Protein AF-A0A218PMB2-F1 (afdb_monomer_lite)

Radius of gyration: 14.24 Å; chains: 1; bounding box: 34×26×31 Å

pLDDT: mean 91.17, std 5.32, range [53.81, 97.81]

Secondary structure (DSSP, 8-state):
-EEEEEEEE-SSSS--EEEEEEEEETTEEEEEEGGGS-HHHHTTPEEE--GGG---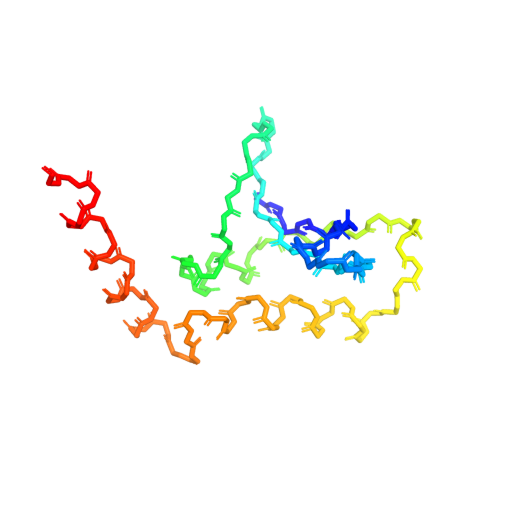HHHHHHHHHHHHHHS-SSHHHHHHHHHHHHHHHT-

Foldseek 3Di:
DAWEWDWDWDPDPDTDIDIAIWDDDVPGRDTDQPLLDDPVVVVVHHYHYDCVVVDDPVRSVVNVVCSVDVQHDDNVSSPVVVVVVVVVVVD

Sequence (91 aa):
MTCRLKRAYSEDEKPQAIIIVVGVKDGDPTEWAIEFRPWAEWLSMVVDCPPELELSDAQILANIFYEMTFAGFDEVTVELKLHEIEKIAET

Structure (mmCIF, N/CA/C/O backbone):
data_AF-A0A218PMB2-F1
#
_entry.id   AF-A0A218PMB2-F1
#
loop_
_atom_site.group_PDB
_atom_site.id
_atom_site.type_symbol
_atom_site.label_atom_id
_atom_site.label_alt_id
_atom_site.label_comp_id
_atom_site.label_asym_id
_atom_site.label_entity_id
_atom_site.label_seq_id
_atom_site.pdbx_PDB_ins_code
_atom_site.Cartn_x
_atom_site.Cartn_y
_atom_site.Cartn_z
_atom_site.occupancy
_atom_site.B_iso_or_equiv
_atom_site.auth_seq_id
_atom_site.auth_comp_id
_atom_site.auth_asym_id
_atom_site.auth_atom_id
_atom_site.pdbx_PDB_model_num
ATOM 1 N N . MET A 1 1 ? -8.666 1.914 -10.228 1.00 89.06 1 MET A N 1
ATOM 2 C CA . MET A 1 1 ? -8.003 2.129 -8.918 1.00 89.06 1 MET A CA 1
ATOM 3 C C . MET A 1 1 ? -6.641 1.484 -8.987 1.00 89.06 1 MET A C 1
ATOM 5 O O . MET A 1 1 ? -6.533 0.364 -9.483 1.00 89.06 1 MET A O 1
ATOM 9 N N . THR A 1 2 ? -5.630 2.192 -8.508 1.00 93.31 2 THR A N 1
ATOM 10 C CA . THR A 1 2 ? -4.228 1.827 -8.681 1.00 93.31 2 THR A CA 1
ATOM 11 C C . THR A 1 2 ? -3.533 1.823 -7.329 1.00 93.31 2 THR A C 1
ATOM 13 O O . THR A 1 2 ? -3.697 2.750 -6.539 1.00 93.31 2 THR A O 1
ATOM 16 N N . CYS A 1 3 ? -2.756 0.777 -7.083 1.00 94.69 3 CYS A N 1
ATOM 17 C CA . CYS A 1 3 ? -1.849 0.637 -5.958 1.00 94.69 3 CYS A CA 1
ATOM 18 C C . CYS A 1 3 ? -0.449 1.022 -6.449 1.00 94.69 3 CYS A C 1
ATOM 20 O O . CYS A 1 3 ? 0.162 0.278 -7.219 1.00 94.69 3 CYS A O 1
ATOM 22 N N . ARG A 1 4 ? 0.042 2.198 -6.052 1.00 95.81 4 ARG A N 1
ATOM 23 C CA . ARG A 1 4 ? 1.297 2.772 -6.546 1.00 95.81 4 ARG A CA 1
ATOM 24 C C . ARG A 1 4 ? 2.401 2.683 -5.504 1.00 95.81 4 ARG A C 1
ATOM 26 O O . ARG A 1 4 ? 2.225 3.148 -4.381 1.00 95.81 4 ARG A O 1
ATOM 33 N N . LEU A 1 5 ? 3.560 2.175 -5.908 1.00 96.62 5 LEU A N 1
ATOM 34 C CA . LEU A 1 5 ? 4.765 2.165 -5.084 1.00 96.62 5 LEU A CA 1
ATOM 35 C C . LEU A 1 5 ? 5.577 3.436 -5.318 1.00 96.62 5 LEU A C 1
ATOM 37 O O . LEU A 1 5 ? 5.703 3.907 -6.451 1.00 96.62 5 LEU A O 1
ATOM 41 N N . LYS A 1 6 ? 6.157 3.986 -4.251 1.00 95.75 6 LYS A N 1
ATOM 42 C CA . LYS A 1 6 ? 6.992 5.189 -4.318 1.00 95.75 6 LYS A CA 1
ATOM 43 C C . LYS A 1 6 ? 8.143 5.133 -3.335 1.00 95.75 6 LYS A C 1
ATOM 45 O O . LYS A 1 6 ? 8.036 4.534 -2.270 1.00 95.75 6 LYS A O 1
ATOM 50 N N . ARG A 1 7 ? 9.223 5.839 -3.667 1.00 95.56 7 ARG A N 1
ATOM 51 C CA . ARG A 1 7 ? 10.302 6.116 -2.721 1.00 95.56 7 ARG A CA 1
ATOM 52 C C . ARG A 1 7 ? 9.955 7.350 -1.895 1.00 95.56 7 ARG A C 1
ATOM 54 O O . ARG A 1 7 ? 9.668 8.404 -2.459 1.00 95.56 7 ARG A O 1
ATOM 61 N N . ALA A 1 8 ? 10.034 7.214 -0.582 1.00 93.19 8 ALA A N 1
ATOM 62 C CA . ALA A 1 8 ? 9.967 8.308 0.376 1.00 93.19 8 ALA A CA 1
ATOM 63 C C . ALA A 1 8 ? 11.197 8.266 1.296 1.00 93.19 8 ALA A C 1
ATOM 65 O O . ALA A 1 8 ? 12.090 7.430 1.126 1.00 93.19 8 ALA A O 1
ATOM 66 N N . TYR A 1 9 ? 11.258 9.186 2.252 1.00 94.06 9 TYR A N 1
ATOM 67 C CA . TYR A 1 9 ? 12.319 9.252 3.250 1.00 94.06 9 TYR A CA 1
ATOM 68 C C . TYR A 1 9 ? 11.694 9.285 4.640 1.00 94.06 9 TYR A C 1
ATOM 70 O O . TYR A 1 9 ? 10.717 10.005 4.839 1.00 94.06 9 TYR A O 1
ATOM 78 N N . SER A 1 10 ? 12.235 8.504 5.576 1.00 90.62 10 SER A N 1
ATOM 79 C CA . SER A 1 10 ? 11.770 8.514 6.962 1.00 90.62 10 SER A CA 1
ATOM 80 C C . SER A 1 10 ? 12.010 9.873 7.624 1.00 90.62 10 SER A C 1
ATOM 82 O O . SER A 1 10 ? 12.946 10.595 7.274 1.00 90.62 10 SER A O 1
ATOM 84 N N . GLU A 1 11 ? 11.181 10.205 8.613 1.00 90.56 11 GLU A N 1
ATOM 85 C CA . GLU A 1 11 ? 11.276 11.454 9.384 1.00 90.56 11 GLU A CA 1
ATOM 86 C C . GLU A 1 11 ? 12.278 11.366 10.557 1.00 90.56 11 GLU A C 1
ATOM 88 O O . GLU A 1 11 ? 12.234 12.158 11.497 1.00 90.56 11 GLU A O 1
ATOM 93 N N . ASP A 1 12 ? 13.199 10.401 10.514 1.00 91.50 12 ASP A N 1
ATOM 94 C CA . ASP A 1 12 ? 14.218 10.203 11.545 1.00 91.50 12 ASP A CA 1
ATOM 95 C C . ASP A 1 12 ? 15.328 11.269 11.479 1.00 91.50 12 ASP A C 1
ATOM 97 O O . ASP A 1 12 ? 15.582 11.872 10.436 1.00 91.50 12 ASP A O 1
ATOM 101 N N . GLU A 1 13 ? 16.098 11.424 12.569 1.00 91.06 13 GLU A N 1
ATOM 102 C CA . GLU A 1 13 ? 17.280 12.313 12.622 1.00 91.06 13 GLU A CA 1
ATOM 103 C C . GLU A 1 13 ? 18.281 12.031 11.481 1.00 91.06 13 GLU A C 1
ATOM 105 O O . GLU A 1 13 ? 18.983 12.924 11.002 1.00 91.06 13 GLU A O 1
ATOM 110 N N . LYS A 1 14 ? 18.328 10.776 11.020 1.00 93.06 14 LYS A N 1
ATOM 111 C CA . LYS A 1 14 ? 19.047 10.351 9.817 1.00 93.06 14 LYS A CA 1
ATOM 112 C C . LYS A 1 14 ? 18.053 9.703 8.851 1.00 93.06 14 LYS A C 1
ATOM 114 O O . LYS A 1 14 ? 17.818 8.500 8.985 1.00 93.06 14 LYS A O 1
ATOM 119 N N . PRO A 1 15 ? 17.509 10.465 7.886 1.00 92.31 15 PRO A N 1
ATOM 120 C CA . PRO A 1 15 ? 16.488 9.969 6.975 1.00 92.31 15 PRO A CA 1
ATOM 121 C C . PRO A 1 15 ? 16.969 8.753 6.189 1.00 92.31 15 PRO A C 1
ATOM 123 O O . PRO A 1 15 ? 18.044 8.773 5.579 1.00 92.31 15 PRO A O 1
ATOM 126 N N . GLN A 1 16 ? 16.159 7.701 6.180 1.00 93.31 16 GLN A N 1
ATOM 127 C CA . GLN A 1 16 ? 16.401 6.504 5.383 1.00 93.31 16 GLN A CA 1
ATOM 128 C C . GLN A 1 16 ? 15.408 6.444 4.232 1.00 93.31 16 GLN A C 1
ATOM 130 O O . GLN A 1 16 ? 14.249 6.823 4.385 1.00 93.31 16 GLN A O 1
ATOM 135 N N . ALA A 1 17 ? 15.858 5.974 3.068 1.00 92.88 17 ALA A N 1
ATOM 136 C CA . ALA A 1 17 ? 14.952 5.728 1.957 1.00 92.88 17 ALA A CA 1
ATOM 137 C C . ALA A 1 17 ? 14.017 4.566 2.314 1.00 92.88 17 ALA A C 1
ATOM 139 O O . ALA A 1 17 ? 14.483 3.480 2.660 1.00 92.88 17 ALA A O 1
ATOM 140 N N . ILE A 1 18 ? 12.717 4.800 2.188 1.00 93.06 18 ILE A N 1
ATOM 141 C CA . ILE A 1 18 ? 11.669 3.803 2.399 1.00 93.06 18 ILE A CA 1
ATOM 142 C C . ILE A 1 18 ? 10.831 3.667 1.132 1.00 93.06 18 ILE A C 1
ATOM 144 O O . ILE A 1 18 ? 10.778 4.579 0.301 1.00 93.06 18 ILE A O 1
ATOM 148 N N . ILE A 1 19 ? 10.187 2.516 0.979 1.00 95.31 19 ILE A N 1
ATOM 149 C CA . ILE A 1 19 ? 9.155 2.318 -0.032 1.00 95.31 19 ILE A CA 1
ATOM 150 C C . ILE A 1 19 ? 7.816 2.452 0.675 1.00 95.31 19 ILE A C 1
ATOM 152 O O . ILE A 1 19 ? 7.590 1.782 1.676 1.00 95.31 19 ILE A O 1
ATOM 156 N N . ILE A 1 20 ? 6.966 3.327 0.154 1.00 94.81 20 ILE A N 1
ATOM 157 C CA . ILE A 1 20 ? 5.575 3.457 0.582 1.00 94.81 20 ILE A CA 1
ATOM 158 C C . ILE A 1 20 ? 4.671 2.976 -0.542 1.00 94.81 20 ILE A C 1
ATOM 160 O O . ILE A 1 20 ? 5.027 3.069 -1.727 1.00 94.81 20 ILE A O 1
ATOM 164 N N . VAL A 1 21 ? 3.495 2.487 -0.174 1.00 95.62 21 VAL A N 1
ATOM 165 C CA . VAL A 1 21 ? 2.471 2.084 -1.131 1.00 95.62 21 VAL A CA 1
ATOM 166 C C . VAL A 1 21 ? 1.233 2.936 -0.888 1.00 95.62 21 VAL A C 1
ATOM 168 O O . VAL A 1 21 ? 0.761 3.055 0.235 1.00 95.62 21 VAL A O 1
ATOM 171 N N . VAL A 1 22 ? 0.726 3.569 -1.945 1.00 94.69 22 VAL A N 1
ATOM 172 C CA . VAL A 1 22 ? -0.415 4.488 -1.867 1.00 94.69 22 VAL A CA 1
ATOM 173 C C . VAL A 1 22 ? -1.488 4.122 -2.873 1.00 94.69 22 VAL A C 1
ATOM 175 O O . VAL A 1 22 ? -1.220 3.588 -3.952 1.00 94.69 22 VAL A O 1
ATOM 178 N N . GLY A 1 23 ? -2.720 4.451 -2.523 1.00 94.25 23 GLY A N 1
ATOM 179 C CA . GLY A 1 23 ? -3.873 4.260 -3.370 1.00 94.25 23 GLY A CA 1
ATOM 180 C C . GLY A 1 23 ? -4.121 5.505 -4.200 1.00 94.25 23 GLY A C 1
ATOM 181 O O . GLY A 1 23 ? -4.054 6.620 -3.688 1.00 94.25 23 GLY A O 1
ATOM 182 N N . VAL A 1 24 ? -4.407 5.324 -5.487 1.00 94.00 24 VAL A N 1
ATOM 183 C CA . VAL A 1 24 ? -4.697 6.417 -6.419 1.00 94.00 24 VAL A CA 1
ATOM 184 C C . VAL A 1 24 ? -5.898 6.041 -7.274 1.00 94.00 24 VAL A C 1
ATOM 186 O O . VAL A 1 24 ? -6.021 4.909 -7.757 1.00 94.00 24 VAL A O 1
ATOM 189 N N . LYS A 1 25 ? -6.807 6.995 -7.468 1.00 91.50 25 LYS A N 1
ATOM 190 C CA . LYS A 1 25 ? -7.955 6.825 -8.356 1.00 91.50 25 LYS A CA 1
ATOM 191 C C . LYS A 1 25 ? -7.631 7.370 -9.746 1.00 91.50 25 LYS A C 1
ATOM 193 O O . LYS A 1 25 ? -6.949 8.374 -9.903 1.00 91.50 25 LYS A O 1
ATOM 198 N N . ASP A 1 26 ? -8.125 6.701 -10.780 1.00 84.81 26 ASP A N 1
ATOM 199 C CA . ASP A 1 26 ? -7.828 7.094 -12.157 1.00 84.81 26 ASP A CA 1
ATOM 200 C C . ASP A 1 26 ? -8.422 8.478 -12.460 1.00 84.81 26 ASP A C 1
ATOM 202 O O . ASP A 1 26 ? -9.617 8.711 -12.268 1.00 84.81 26 ASP A O 1
ATOM 206 N N . GLY A 1 27 ? -7.571 9.400 -12.916 1.00 87.31 27 GLY A N 1
ATOM 207 C CA . GLY A 1 27 ? -7.946 10.794 -13.170 1.00 87.31 27 GLY A CA 1
ATOM 208 C C . GLY A 1 27 ? -8.020 11.688 -11.925 1.00 87.31 27 GLY A C 1
ATOM 209 O O . GLY A 1 27 ? -8.371 12.857 -12.063 1.00 87.31 27 GLY A O 1
ATOM 210 N N . ASP A 1 28 ? -7.669 11.174 -10.745 1.00 90.00 28 ASP A N 1
ATOM 211 C CA . ASP A 1 28 ? -7.637 11.916 -9.486 1.00 90.00 28 ASP A CA 1
ATOM 212 C C . ASP A 1 28 ? -6.249 11.766 -8.831 1.00 90.00 28 ASP A C 1
ATOM 214 O O . ASP A 1 28 ? -5.843 10.650 -8.500 1.00 90.00 28 ASP A O 1
ATOM 218 N N . PRO A 1 29 ? -5.477 12.858 -8.673 1.00 87.25 29 PRO A N 1
ATOM 219 C CA . PRO A 1 29 ? -4.139 12.785 -8.101 1.00 87.25 29 PRO A CA 1
ATOM 220 C C . PRO A 1 29 ? -4.141 12.577 -6.582 1.00 87.25 29 PRO A C 1
ATOM 222 O O . PRO A 1 29 ? -3.061 12.447 -6.009 1.00 87.25 29 PRO A O 1
ATOM 225 N N . THR A 1 30 ? -5.299 12.588 -5.916 1.00 92.69 30 THR A N 1
ATOM 226 C CA . THR A 1 30 ? -5.366 12.388 -4.471 1.00 92.69 30 THR A CA 1
ATOM 227 C C . THR A 1 30 ? -4.907 10.984 -4.086 1.00 92.69 30 THR A C 1
ATOM 229 O O . THR A 1 30 ? -5.417 9.970 -4.567 1.00 92.69 30 THR A O 1
ATOM 232 N N . GLU A 1 31 ? -3.941 10.958 -3.174 1.00 93.69 31 GLU A N 1
ATOM 233 C CA . GLU A 1 31 ? -3.384 9.750 -2.583 1.00 93.69 31 GLU A CA 1
ATOM 234 C C . GLU A 1 31 ? -4.050 9.447 -1.252 1.00 93.69 31 GLU A C 1
ATOM 236 O O . GLU A 1 31 ? -4.374 10.354 -0.482 1.00 93.69 31 GLU A O 1
ATOM 241 N N . TRP A 1 32 ? -4.243 8.162 -0.984 1.00 91.06 32 TRP A N 1
ATOM 242 C CA . TRP A 1 32 ? -4.815 7.693 0.268 1.00 91.06 32 TRP A CA 1
ATOM 243 C C . TRP A 1 32 ? -4.073 6.468 0.797 1.00 91.06 32 TRP A C 1
ATOM 245 O O . TRP A 1 32 ? -3.465 5.699 0.045 1.00 91.06 32 TRP A O 1
ATOM 255 N N . ALA A 1 33 ? -4.130 6.348 2.121 1.00 89.62 33 ALA A N 1
ATOM 256 C CA . ALA A 1 33 ? -3.552 5.279 2.916 1.00 89.62 33 ALA A CA 1
ATOM 257 C C . ALA A 1 33 ? -4.324 3.985 2.662 1.00 89.62 33 ALA A C 1
ATOM 259 O O . ALA A 1 33 ? -5.546 3.920 2.846 1.00 89.62 33 ALA A O 1
ATOM 260 N N . ILE A 1 34 ? -3.622 2.987 2.148 1.00 91.19 34 ILE A N 1
ATOM 261 C CA . ILE A 1 34 ? -4.263 1.814 1.584 1.00 91.19 34 ILE A CA 1
ATOM 262 C C . ILE A 1 34 ? -4.744 0.840 2.652 1.00 91.19 34 ILE A C 1
ATOM 264 O O . ILE A 1 34 ? -5.809 0.241 2.501 1.00 91.19 34 ILE A O 1
ATOM 268 N N . GLU A 1 35 ? -4.024 0.774 3.768 1.00 91.25 35 GLU A N 1
ATOM 269 C CA . GLU A 1 35 ? -4.197 -0.111 4.918 1.00 91.25 35 GLU A CA 1
ATOM 270 C C . GLU A 1 35 ? -5.587 -0.075 5.566 1.00 91.25 35 GLU A C 1
ATOM 272 O O . GLU A 1 35 ? -5.912 -0.978 6.327 1.00 91.25 35 GLU A O 1
ATOM 277 N N . PHE A 1 36 ? -6.420 0.920 5.249 1.00 89.38 36 PHE A N 1
ATOM 278 C CA . PHE A 1 36 ? -7.791 1.057 5.748 1.00 89.38 36 PHE A CA 1
ATOM 279 C C . PHE A 1 36 ? -8.878 0.669 4.734 1.00 89.38 36 PHE A C 1
ATOM 281 O O . PHE A 1 36 ? -10.062 0.900 4.983 1.00 89.38 36 PHE A O 1
ATOM 288 N N . ARG A 1 37 ? -8.523 0.104 3.572 1.00 87.12 37 ARG A N 1
ATOM 289 C CA . ARG A 1 37 ? -9.513 -0.322 2.567 1.00 87.12 37 ARG A CA 1
ATOM 290 C C . ARG A 1 37 ? -9.913 -1.792 2.683 1.00 87.12 37 ARG A C 1
ATOM 292 O O . ARG A 1 37 ? -9.062 -2.619 3.022 1.00 87.12 37 ARG A O 1
ATOM 299 N N . PRO A 1 38 ? -11.154 -2.141 2.285 1.00 86.12 38 PRO A N 1
ATOM 300 C CA . PRO A 1 38 ? -11.593 -3.530 2.187 1.00 86.12 38 PRO A CA 1
ATOM 301 C C . PRO A 1 38 ? -10.725 -4.325 1.213 1.00 86.12 38 PRO A C 1
ATOM 303 O O . PRO A 1 38 ? -10.491 -3.888 0.084 1.00 86.12 38 PRO 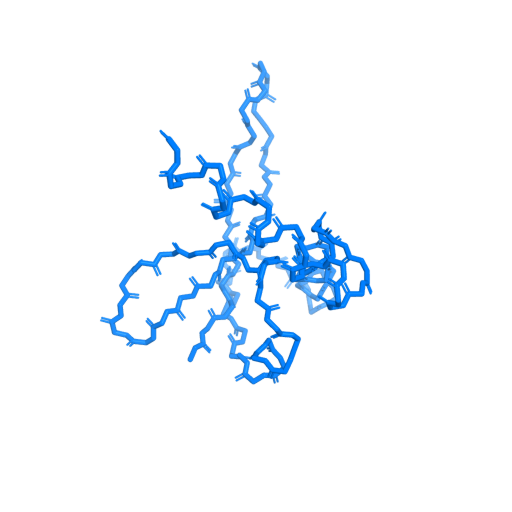A O 1
ATOM 306 N N . TRP A 1 39 ? -10.292 -5.519 1.608 1.00 85.50 39 TRP A N 1
ATOM 307 C CA . TRP A 1 39 ? -9.434 -6.444 0.859 1.00 85.50 39 TRP A CA 1
ATOM 308 C C . TRP A 1 39 ? -9.969 -6.768 -0.536 1.00 85.50 39 TRP A C 1
ATOM 310 O O . TRP A 1 39 ? -9.196 -6.924 -1.481 1.00 85.50 39 TRP A O 1
ATOM 320 N N . ALA A 1 40 ? -11.292 -6.821 -0.697 1.00 85.75 40 ALA A N 1
ATOM 321 C CA . ALA A 1 40 ? -11.913 -7.012 -2.005 1.00 85.75 40 ALA A CA 1
ATOM 322 C C . ALA A 1 40 ? -11.562 -5.886 -2.996 1.00 85.75 40 ALA A C 1
ATOM 324 O O . ALA A 1 40 ? -11.391 -6.141 -4.189 1.00 85.75 40 ALA A O 1
ATOM 325 N N . GLU A 1 41 ? -11.419 -4.650 -2.514 1.00 86.75 41 GLU A N 1
ATOM 326 C CA . GLU A 1 41 ? -11.021 -3.516 -3.343 1.00 86.75 41 GLU A CA 1
ATOM 327 C C . GLU A 1 41 ? -9.562 -3.654 -3.770 1.00 86.75 41 GLU A C 1
ATOM 329 O O . GLU A 1 41 ? -9.255 -3.491 -4.949 1.00 86.75 41 GLU A O 1
ATOM 334 N N . TRP A 1 42 ? -8.680 -4.041 -2.849 1.00 85.12 42 TRP A N 1
ATOM 335 C CA . TRP A 1 42 ? -7.259 -4.272 -3.113 1.00 85.12 42 TRP A CA 1
ATOM 336 C C . TRP A 1 42 ? -6.996 -5.300 -4.198 1.00 85.12 42 TRP A C 1
ATOM 338 O O . TRP A 1 42 ? -6.222 -5.045 -5.117 1.00 85.12 42 TRP A O 1
ATOM 348 N N . LEU A 1 43 ? -7.676 -6.447 -4.119 1.00 86.06 43 LEU A N 1
ATOM 349 C CA . LEU A 1 43 ? -7.547 -7.526 -5.101 1.00 86.06 43 LEU A CA 1
ATOM 350 C C . LEU A 1 43 ? -7.944 -7.085 -6.518 1.00 86.06 43 LEU A C 1
ATOM 352 O O . LEU A 1 43 ? -7.590 -7.752 -7.488 1.00 86.06 43 LEU A O 1
ATOM 356 N N . SER A 1 44 ? -8.672 -5.972 -6.643 1.00 89.25 44 SER A N 1
ATOM 357 C CA . SER A 1 44 ? -9.067 -5.381 -7.921 1.00 89.25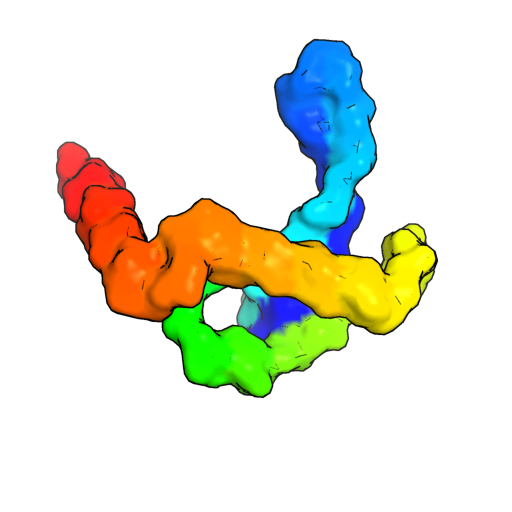 44 SER A CA 1
ATOM 358 C C . SER A 1 44 ? -8.156 -4.241 -8.398 1.00 89.25 44 SER A C 1
ATOM 360 O O . SER A 1 44 ? -8.364 -3.719 -9.495 1.00 89.25 44 SER A O 1
ATOM 362 N N . MET A 1 45 ? -7.160 -3.830 -7.604 1.00 91.44 45 MET A N 1
ATOM 363 C CA . MET A 1 45 ? -6.275 -2.720 -7.956 1.00 91.44 45 MET A CA 1
ATOM 364 C C . MET A 1 45 ? -5.186 -3.145 -8.934 1.00 91.44 45 MET A C 1
ATOM 366 O O . MET A 1 45 ? -4.608 -4.227 -8.842 1.00 91.44 45 MET A O 1
ATOM 370 N N . VAL A 1 46 ? -4.859 -2.238 -9.851 1.00 94.75 46 VAL A N 1
ATOM 371 C CA . VAL A 1 46 ? -3.693 -2.386 -10.725 1.00 94.75 46 VAL A CA 1
ATOM 372 C C . VAL A 1 46 ? -2.445 -1.984 -9.946 1.00 94.75 46 VAL A C 1
ATOM 374 O O . VAL A 1 46 ? -2.433 -0.936 -9.303 1.00 94.75 46 VAL A O 1
ATOM 377 N N . VAL A 1 47 ? -1.395 -2.802 -10.001 1.00 95.00 47 VAL A N 1
ATOM 378 C CA . VAL A 1 47 ? -0.102 -2.474 -9.387 1.00 95.00 47 VAL A CA 1
ATOM 379 C C . VAL A 1 47 ? 0.696 -1.574 -10.328 1.00 95.00 47 VAL A C 1
ATOM 381 O O . VAL A 1 47 ? 0.973 -1.949 -11.466 1.00 95.00 47 VAL A O 1
ATOM 384 N N . ASP A 1 48 ? 1.079 -0.401 -9.835 1.00 95.56 48 ASP A N 1
ATOM 385 C CA . ASP A 1 48 ? 1.922 0.581 -10.517 1.00 95.56 48 ASP A CA 1
ATOM 386 C C . ASP A 1 48 ? 3.251 0.706 -9.760 1.00 95.56 48 ASP A C 1
ATOM 388 O O . ASP A 1 48 ? 3.348 1.375 -8.729 1.00 95.56 48 ASP A O 1
ATOM 392 N N . CYS A 1 49 ? 4.274 -0.004 -10.242 1.00 96.88 49 CYS A N 1
ATOM 393 C CA . CYS A 1 49 ? 5.634 0.080 -9.721 1.00 96.88 49 CYS A CA 1
ATOM 394 C C . CYS A 1 49 ? 6.526 0.789 -10.746 1.00 96.88 49 CYS A C 1
ATOM 396 O O . CYS A 1 49 ? 6.838 0.196 -11.784 1.00 96.88 49 CYS A O 1
ATOM 398 N N . PRO A 1 50 ? 6.976 2.021 -10.464 1.00 95.06 50 PRO A N 1
ATOM 399 C CA . PRO A 1 50 ? 7.894 2.719 -11.347 1.00 95.06 50 PRO A CA 1
ATOM 400 C C . PRO A 1 50 ? 9.230 1.962 -11.497 1.00 95.06 50 PRO A C 1
ATOM 402 O O . PRO A 1 50 ? 9.752 1.436 -10.504 1.00 95.06 50 PRO A O 1
ATOM 405 N N . PRO A 1 51 ? 9.807 1.883 -12.713 1.00 94.19 51 PRO A N 1
ATOM 406 C CA . PRO A 1 51 ? 11.024 1.112 -12.975 1.00 94.19 51 PRO A CA 1
ATOM 407 C C . PRO A 1 51 ? 12.248 1.621 -12.198 1.00 94.19 51 PRO A C 1
ATOM 409 O O . PRO A 1 51 ? 13.135 0.835 -11.880 1.00 94.19 51 PRO A O 1
ATOM 412 N N . GLU A 1 52 ? 12.288 2.905 -11.834 1.00 95.31 52 GLU A N 1
ATOM 413 C CA . GLU A 1 52 ? 13.356 3.514 -11.031 1.00 95.31 52 GLU A CA 1
ATOM 414 C C . GLU A 1 52 ? 13.443 2.987 -9.590 1.00 95.31 52 GLU A C 1
ATOM 416 O O . GLU A 1 52 ? 14.415 3.266 -8.884 1.00 95.31 52 GLU A O 1
ATOM 421 N N . LEU A 1 53 ? 12.434 2.243 -9.122 1.00 96.19 53 LEU A N 1
ATOM 422 C CA . LEU A 1 53 ? 12.503 1.578 -7.824 1.00 96.19 53 LEU A CA 1
ATOM 423 C C . LEU A 1 53 ? 13.366 0.313 -7.861 1.00 96.19 53 LEU A C 1
ATOM 425 O O . LEU A 1 53 ? 13.818 -0.109 -6.799 1.00 96.19 53 LEU A O 1
ATOM 429 N N . GLU A 1 54 ? 13.613 -0.253 -9.050 1.00 96.38 54 GLU A N 1
ATOM 430 C CA . GLU A 1 54 ? 14.458 -1.439 -9.261 1.00 96.38 54 GLU A CA 1
ATOM 431 C C . GLU A 1 54 ? 14.072 -2.628 -8.354 1.00 96.38 54 GLU A C 1
ATOM 433 O O . GLU A 1 54 ? 14.922 -3.370 -7.859 1.00 96.38 54 GLU A O 1
ATOM 438 N N . LEU A 1 55 ? 12.770 -2.807 -8.113 1.00 96.81 55 LEU A N 1
ATOM 439 C CA . LEU A 1 55 ? 12.240 -3.880 -7.274 1.00 96.81 55 LEU A CA 1
ATOM 440 C C . LEU A 1 55 ? 11.928 -5.125 -8.105 1.00 96.81 55 LEU A C 1
ATOM 442 O O . LEU A 1 55 ? 11.366 -5.046 -9.194 1.00 96.81 55 LEU A O 1
ATOM 446 N N . SER A 1 56 ? 12.240 -6.293 -7.551 1.00 97.44 56 SER A N 1
ATOM 447 C CA . SER A 1 56 ? 11.699 -7.566 -8.035 1.00 97.44 56 SER A CA 1
ATOM 448 C C . SER A 1 56 ? 10.219 -7.715 -7.674 1.00 97.44 56 SER A C 1
ATOM 450 O O . SER A 1 56 ? 9.761 -7.150 -6.680 1.00 97.44 56 SER A O 1
ATOM 452 N N . ASP A 1 57 ? 9.495 -8.570 -8.398 1.00 96.62 57 ASP A N 1
ATOM 453 C CA . ASP A 1 57 ? 8.089 -8.892 -8.109 1.00 96.62 57 ASP A CA 1
ATOM 454 C C . ASP A 1 57 ? 7.866 -9.300 -6.643 1.00 96.62 57 ASP A C 1
ATOM 456 O O . ASP A 1 57 ? 6.901 -8.879 -6.008 1.00 96.62 57 ASP A O 1
ATOM 460 N N . ALA A 1 58 ? 8.793 -10.070 -6.063 1.00 97.81 58 ALA A N 1
ATOM 461 C CA . ALA A 1 58 ? 8.714 -10.484 -4.664 1.00 97.81 58 ALA A CA 1
ATOM 462 C C . ALA A 1 58 ? 8.836 -9.298 -3.694 1.00 97.81 58 ALA A C 1
ATOM 464 O O . ALA A 1 58 ? 8.123 -9.245 -2.694 1.00 97.81 58 ALA A O 1
ATOM 465 N N . GLN A 1 59 ? 9.714 -8.334 -3.987 1.00 97.19 59 GLN A N 1
ATOM 466 C CA . GLN A 1 59 ? 9.847 -7.117 -3.184 1.00 97.19 59 GLN A CA 1
ATOM 467 C C . GLN A 1 59 ? 8.625 -6.211 -3.339 1.00 97.19 59 GLN A C 1
ATOM 469 O O . GLN A 1 59 ? 8.180 -5.633 -2.351 1.00 97.19 59 GLN A O 1
ATOM 474 N N . ILE A 1 60 ? 8.061 -6.109 -4.545 1.00 96.44 60 ILE A N 1
ATOM 475 C CA . ILE A 1 60 ? 6.825 -5.358 -4.795 1.00 96.44 60 ILE A CA 1
ATOM 476 C C . ILE A 1 60 ? 5.696 -5.927 -3.930 1.00 96.44 60 ILE A C 1
ATOM 478 O O . ILE A 1 60 ? 5.102 -5.200 -3.138 1.00 96.44 60 ILE A O 1
ATOM 482 N N . LEU A 1 61 ? 5.460 -7.240 -4.012 1.00 94.69 61 LEU A N 1
ATOM 483 C CA . LEU A 1 61 ? 4.429 -7.914 -3.222 1.00 94.69 61 LEU A CA 1
ATOM 484 C C . LEU A 1 61 ? 4.671 -7.780 -1.715 1.00 94.69 61 LEU A C 1
ATOM 486 O O . LEU A 1 61 ? 3.726 -7.534 -0.974 1.00 94.69 61 LEU A O 1
ATOM 490 N N . ALA A 1 62 ? 5.919 -7.897 -1.254 1.00 95.69 62 ALA A N 1
ATOM 491 C CA . ALA A 1 62 ? 6.245 -7.741 0.161 1.00 95.69 62 ALA A CA 1
ATOM 492 C C . ALA A 1 62 ? 5.892 -6.342 0.695 1.00 95.69 62 ALA A C 1
ATOM 494 O O . ALA A 1 62 ? 5.322 -6.246 1.777 1.00 95.69 62 ALA A O 1
ATOM 495 N N . ASN A 1 63 ? 6.178 -5.276 -0.064 1.00 95.38 63 ASN A N 1
ATOM 496 C CA . ASN A 1 63 ? 5.807 -3.911 0.326 1.00 95.38 63 ASN A CA 1
ATOM 497 C C . ASN A 1 63 ? 4.285 -3.720 0.338 1.00 95.38 63 ASN A C 1
ATOM 499 O O . ASN A 1 63 ? 3.753 -3.158 1.289 1.00 95.38 63 ASN A O 1
ATOM 503 N N . ILE A 1 64 ? 3.580 -4.237 -0.675 1.00 93.75 64 ILE A N 1
ATOM 504 C CA . ILE A 1 64 ? 2.112 -4.167 -0.736 1.00 93.75 64 ILE A CA 1
ATOM 505 C C . ILE A 1 64 ? 1.491 -4.889 0.463 1.00 93.75 64 ILE A C 1
ATOM 507 O O . ILE A 1 64 ? 0.638 -4.324 1.138 1.00 93.75 64 ILE A O 1
ATOM 511 N N . PHE A 1 65 ? 1.928 -6.115 0.764 1.00 92.06 65 PHE A N 1
ATOM 512 C CA . PHE A 1 65 ? 1.391 -6.875 1.893 1.00 92.06 65 PHE A CA 1
ATOM 513 C C . PHE A 1 65 ? 1.734 -6.253 3.242 1.00 92.06 65 PHE A C 1
ATOM 515 O O . PHE A 1 65 ? 0.905 -6.287 4.150 1.00 92.06 65 PHE A O 1
ATOM 522 N N . TYR A 1 66 ? 2.935 -5.691 3.379 1.00 92.81 66 TYR A N 1
ATOM 523 C CA . TYR A 1 66 ? 3.309 -4.958 4.580 1.00 92.81 66 TYR A CA 1
ATOM 524 C C . TYR A 1 66 ? 2.343 -3.794 4.826 1.00 92.81 66 TYR A C 1
ATOM 526 O O . TYR A 1 66 ? 1.747 -3.733 5.896 1.00 92.81 66 TYR A O 1
ATOM 534 N N . GLU A 1 67 ? 2.110 -2.945 3.821 1.00 91.75 67 GLU A N 1
ATOM 535 C CA . GLU A 1 67 ? 1.179 -1.818 3.948 1.00 91.75 67 GLU A CA 1
ATOM 536 C C . GLU A 1 67 ? -0.257 -2.297 4.192 1.00 91.75 67 GLU A C 1
ATOM 538 O O . GLU A 1 67 ? -0.890 -1.874 5.151 1.00 91.75 67 GLU A O 1
ATOM 543 N N . MET A 1 68 ? -0.749 -3.288 3.438 1.00 88.56 68 MET A N 1
ATOM 544 C CA . MET A 1 68 ? -2.075 -3.894 3.663 1.00 88.56 68 MET A CA 1
ATOM 545 C C . MET A 1 68 ? -2.308 -4.341 5.106 1.00 88.56 68 MET A C 1
ATOM 547 O O . MET A 1 68 ? -3.432 -4.284 5.599 1.00 88.56 68 MET A O 1
ATOM 551 N N . THR A 1 69 ? -1.257 -4.840 5.754 1.00 89.56 69 THR A N 1
ATOM 552 C CA . THR A 1 69 ? -1.347 -5.425 7.092 1.00 89.56 69 THR A CA 1
ATOM 553 C C . THR A 1 69 ? -0.908 -4.475 8.198 1.00 89.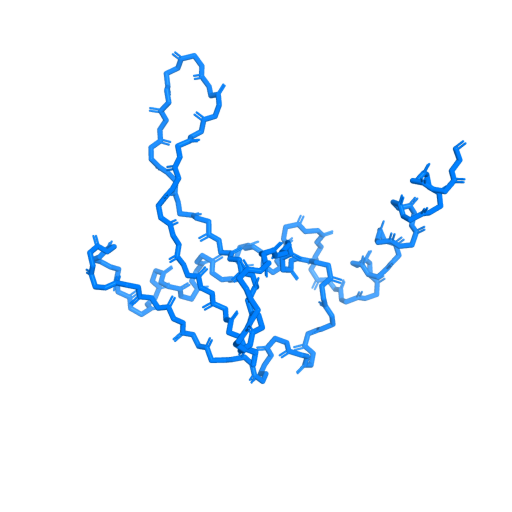56 69 THR A C 1
ATOM 555 O O . THR A 1 69 ? -0.952 -4.847 9.372 1.00 89.56 69 THR A O 1
ATOM 558 N N . PHE A 1 70 ? -0.554 -3.233 7.857 1.00 90.44 70 PHE A N 1
ATOM 559 C CA . PHE A 1 70 ? -0.071 -2.241 8.810 1.00 90.44 70 PHE A CA 1
ATOM 560 C C . PHE A 1 70 ?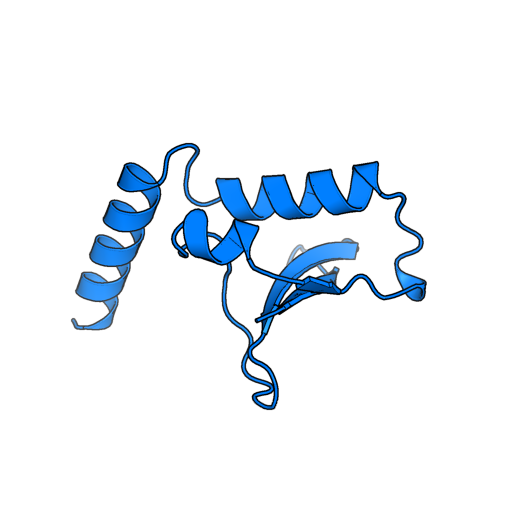 -1.115 -1.935 9.893 1.00 90.44 70 PHE A C 1
ATOM 562 O O . PHE A 1 70 ? -0.812 -1.914 11.089 1.00 90.44 70 PHE A O 1
ATOM 569 N N . ALA A 1 71 ? -2.379 -1.780 9.487 1.00 88.31 71 ALA A N 1
ATOM 570 C CA . ALA A 1 71 ? -3.494 -1.582 10.406 1.00 88.31 71 ALA A CA 1
ATOM 571 C C . ALA A 1 71 ? -4.011 -2.897 11.023 1.00 88.31 71 ALA A C 1
ATOM 573 O O . ALA A 1 71 ? -4.654 -2.858 12.071 1.00 88.31 71 ALA A O 1
ATOM 574 N N . GLY A 1 72 ? -3.719 -4.071 10.464 1.00 87.88 72 GLY A N 1
ATOM 575 C CA . GLY A 1 72 ? -4.159 -5.357 11.013 1.00 87.88 72 GLY A CA 1
ATOM 576 C C . GLY A 1 72 ? -4.116 -6.497 9.998 1.00 87.88 72 GLY A C 1
ATOM 577 O O . GLY A 1 72 ? -4.034 -6.273 8.798 1.00 87.88 72 GLY A O 1
ATOM 578 N N . PHE A 1 73 ? -4.186 -7.738 10.483 1.00 87.56 73 PHE A N 1
ATOM 579 C CA . PHE A 1 73 ? -4.125 -8.940 9.636 1.00 87.56 73 PHE A CA 1
ATOM 580 C C . PHE A 1 73 ? -5.496 -9.484 9.230 1.00 87.56 73 PHE A C 1
ATOM 582 O O . PHE A 1 73 ? -5.553 -10.455 8.482 1.00 87.56 73 PHE A O 1
ATOM 589 N N . ASP A 1 74 ? -6.585 -8.892 9.718 1.00 88.31 74 ASP A N 1
ATOM 590 C CA . ASP A 1 74 ? -7.958 -9.251 9.375 1.00 88.31 74 ASP A CA 1
ATOM 591 C C . ASP A 1 74 ? -8.776 -7.997 9.043 1.00 88.31 74 ASP A C 1
ATOM 593 O O . ASP A 1 74 ? -8.641 -6.959 9.694 1.00 88.31 74 ASP A O 1
ATOM 597 N N . GLU A 1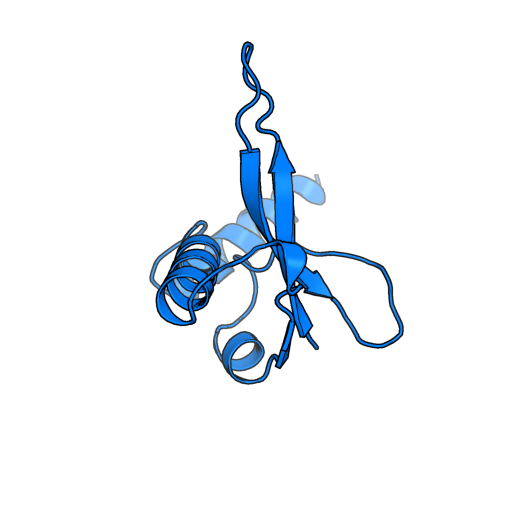 75 ? -9.618 -8.103 8.012 1.00 85.56 75 GLU A N 1
ATOM 598 C CA . GLU A 1 75 ? -10.425 -6.992 7.486 1.00 85.56 75 GLU A CA 1
ATOM 599 C C . GLU A 1 75 ? -11.331 -6.373 8.562 1.00 85.56 75 GLU A C 1
ATOM 601 O O . GLU A 1 75 ? -11.414 -5.154 8.669 1.00 85.56 75 GLU A O 1
ATOM 606 N N . VAL A 1 76 ? -11.922 -7.199 9.433 1.00 89.44 76 VAL A N 1
ATOM 607 C CA . VAL A 1 76 ? -12.806 -6.738 10.518 1.00 89.44 76 VAL A CA 1
ATOM 608 C C . VAL A 1 76 ? -12.065 -5.824 11.497 1.00 89.44 76 VAL A C 1
ATOM 610 O O . VAL A 1 76 ? -12.576 -4.769 11.870 1.00 89.44 76 VAL A O 1
ATOM 613 N N . THR A 1 77 ? -10.851 -6.189 11.913 1.00 88.50 77 THR A N 1
ATOM 614 C CA . THR A 1 77 ? -10.030 -5.356 12.803 1.00 88.50 77 THR A CA 1
ATOM 615 C C . THR A 1 77 ? -9.636 -4.044 12.133 1.00 88.50 77 THR A C 1
ATOM 617 O O . THR A 1 77 ? -9.646 -2.999 12.786 1.00 88.50 77 THR A O 1
ATOM 620 N N . VAL A 1 78 ? -9.306 -4.076 10.841 1.00 88.81 78 VAL A N 1
ATOM 621 C CA . VAL A 1 78 ? -8.973 -2.871 10.070 1.00 88.81 78 VAL A CA 1
ATOM 622 C C . VAL A 1 78 ? -10.171 -1.920 9.998 1.00 88.81 78 VAL A C 1
ATOM 624 O O . VAL A 1 78 ? -10.028 -0.735 10.301 1.00 88.81 78 VAL A O 1
ATOM 627 N N . GLU A 1 79 ? -11.359 -2.434 9.672 1.00 88.25 79 GLU A N 1
ATOM 628 C CA . GLU A 1 79 ? -12.591 -1.642 9.618 1.00 88.25 79 GLU A CA 1
ATOM 629 C C . GLU A 1 79 ? -12.929 -1.019 10.975 1.00 88.25 79 GLU A C 1
ATOM 631 O O . GLU A 1 79 ? -13.289 0.158 11.038 1.00 88.25 79 GLU A O 1
ATOM 636 N N . LEU A 1 80 ? -12.779 -1.770 12.071 1.00 89.50 80 LEU A N 1
ATOM 637 C CA . LEU A 1 80 ? -12.996 -1.249 13.423 1.00 89.50 80 LEU A CA 1
ATOM 638 C C . LEU A 1 80 ? -12.053 -0.083 13.742 1.00 89.50 80 LEU A C 1
ATOM 640 O O . LEU A 1 80 ? -12.509 0.939 14.252 1.00 89.50 80 LEU A O 1
ATOM 644 N N . LYS A 1 81 ? -10.767 -0.200 13.391 1.00 88.56 81 LYS A N 1
ATOM 645 C CA . LYS A 1 81 ? -9.788 0.882 13.583 1.00 88.56 81 LYS A CA 1
ATOM 646 C C . LYS A 1 81 ? -10.127 2.121 12.763 1.00 88.56 81 LYS A C 1
ATOM 648 O O . LYS A 1 81 ? -10.017 3.228 13.282 1.00 88.56 81 LYS A O 1
ATOM 653 N N . LEU A 1 82 ? -10.563 1.953 11.513 1.00 88.94 82 LEU A N 1
ATOM 654 C CA . LEU A 1 82 ? -11.002 3.079 10.688 1.00 88.94 82 LEU A CA 1
ATOM 655 C C . LEU A 1 82 ? -12.185 3.811 11.342 1.00 88.94 82 LEU A C 1
ATOM 657 O O . LEU A 1 82 ? -12.123 5.024 11.515 1.00 88.94 82 LEU A O 1
ATOM 661 N N . HIS A 1 83 ? -13.203 3.076 11.800 1.00 89.50 83 HIS A N 1
ATOM 662 C CA . HIS A 1 83 ? -14.357 3.667 12.489 1.00 89.50 83 HIS A CA 1
ATOM 663 C C . HIS A 1 83 ? -13.966 4.402 13.783 1.00 89.50 83 HIS A C 1
ATOM 665 O O . HIS A 1 83 ? -14.596 5.394 14.153 1.00 89.50 83 HIS A O 1
ATOM 671 N N . GLU A 1 84 ? -12.965 3.910 14.518 1.00 90.31 84 GLU A N 1
ATOM 672 C CA . GLU A 1 84 ? -12.433 4.601 15.699 1.00 90.31 84 GLU A CA 1
ATOM 673 C C . GLU A 1 84 ? -11.755 5.925 15.323 1.00 90.31 84 GLU A C 1
ATOM 675 O O . GLU A 1 84 ? -12.000 6.938 15.979 1.00 90.31 84 GLU A O 1
ATOM 680 N N . ILE A 1 85 ? -10.957 5.938 14.251 1.00 88.31 85 ILE A N 1
ATOM 681 C CA . ILE A 1 85 ? -10.287 7.141 13.736 1.00 88.31 85 ILE A CA 1
ATOM 682 C C . ILE A 1 85 ? -11.310 8.171 13.246 1.00 88.31 85 ILE A C 1
ATOM 684 O O . ILE A 1 85 ? -11.198 9.349 13.582 1.00 88.31 85 ILE A O 1
ATOM 688 N N . GLU A 1 86 ? -12.325 7.739 12.497 1.00 89.81 86 GLU A N 1
ATOM 689 C CA . GLU A 1 86 ? -13.387 8.611 11.979 1.00 89.81 86 GLU A CA 1
ATOM 690 C C . GLU A 1 86 ? -14.156 9.296 13.114 1.00 89.81 86 GLU A C 1
ATOM 692 O O . GLU A 1 86 ? -14.324 10.513 13.097 1.00 89.81 86 GLU A O 1
ATOM 697 N N . LYS A 1 87 ? -14.522 8.551 14.166 1.00 92.00 87 LYS A N 1
ATOM 698 C CA . LYS A 1 87 ? -15.166 9.129 15.357 1.00 92.00 87 LYS A CA 1
ATOM 699 C C . LYS A 1 87 ? -14.315 10.210 16.017 1.00 92.00 87 LYS A C 1
ATOM 701 O O . LYS A 1 87 ? -14.860 11.207 16.477 1.00 92.00 87 LYS A O 1
ATOM 706 N N . ILE A 1 88 ? -12.999 10.011 16.089 1.00 90.69 88 ILE A N 1
ATOM 707 C CA . ILE A 1 88 ? -12.078 11.001 16.663 1.00 90.69 88 ILE A CA 1
ATOM 708 C C . ILE A 1 88 ? -11.995 12.236 15.762 1.00 90.69 88 ILE A C 1
ATOM 710 O O . ILE A 1 88 ? -12.034 13.348 16.271 1.00 90.69 88 ILE A O 1
ATOM 714 N N . ALA A 1 89 ? -11.901 12.054 14.444 1.00 85.81 89 ALA A N 1
ATOM 715 C CA . ALA A 1 89 ? -11.790 13.151 13.483 1.00 85.81 89 ALA A CA 1
ATOM 716 C C . ALA A 1 89 ? -13.056 14.027 13.402 1.00 85.81 89 ALA A C 1
ATOM 718 O O . ALA A 1 89 ? -12.969 15.199 13.040 1.00 85.81 89 ALA A O 1
ATOM 719 N N . GLU A 1 90 ? -14.221 13.466 13.734 1.00 82.50 90 GLU A N 1
ATOM 720 C CA . GLU A 1 90 ? -15.499 14.183 13.823 1.00 82.50 90 GLU A CA 1
ATOM 721 C C . GLU A 1 90 ? -15.694 14.963 15.141 1.00 82.50 90 GLU A C 1
ATOM 723 O O . GLU A 1 90 ? -16.682 15.692 15.265 1.00 82.50 90 GLU A O 1
ATOM 728 N N . THR A 1 91 ? -14.786 14.820 16.118 1.00 53.81 91 THR A N 1
ATOM 729 C CA . THR A 1 91 ? -14.855 15.486 17.436 1.00 53.81 91 THR A CA 1
ATOM 730 C C . THR A 1 91 ? -14.007 16.755 17.483 1.00 53.81 91 THR A C 1
ATOM 732 O O . THR A 1 91 ? -14.489 17.757 18.063 1.00 53.81 91 THR A O 1
#